Protein AF-A0A930ZIX1-F1 (afdb_monomer_lite)

Radius of gyration: 12.63 Å; chains: 1; bounding box: 37×33×21 Å

Structure (mmCIF, N/CA/C/O backbone):
data_AF-A0A930ZIX1-F1
#
_entry.id   AF-A0A930ZIX1-F1
#
loop_
_atom_site.group_PDB
_atom_site.id
_atom_site.type_symbol
_atom_site.label_atom_id
_atom_site.label_alt_id
_atom_site.label_comp_id
_atom_site.label_asym_id
_atom_site.label_entity_id
_atom_site.label_seq_id
_atom_site.pdbx_PDB_ins_code
_atom_site.Cartn_x
_atom_site.Cartn_y
_atom_site.Cartn_z
_atom_site.occupancy
_atom_site.B_iso_or_equiv
_atom_site.auth_seq_id
_atom_site.auth_comp_id
_atom_site.auth_asym_id
_atom_site.auth_atom_id
_atom_site.pdbx_PDB_model_num
ATOM 1 N N . MET A 1 1 ? -27.455 6.442 4.211 1.00 41.91 1 MET A N 1
ATOM 2 C CA . MET A 1 1 ? -26.611 7.348 3.407 1.00 41.91 1 MET A CA 1
ATOM 3 C C . MET A 1 1 ? -25.193 7.099 3.852 1.00 41.91 1 MET A C 1
ATOM 5 O O . MET A 1 1 ? -24.797 7.598 4.901 1.00 41.91 1 MET A O 1
ATOM 9 N N . ASP A 1 2 ? -24.498 6.239 3.121 1.00 51.56 2 ASP A N 1
ATOM 10 C CA . ASP A 1 2 ? -23.121 5.874 3.416 1.00 51.56 2 ASP A CA 1
ATOM 11 C C . ASP A 1 2 ? -22.249 7.104 3.205 1.00 51.56 2 ASP A C 1
ATOM 13 O O . ASP A 1 2 ? -22.151 7.646 2.103 1.00 51.56 2 ASP A O 1
ATOM 17 N N . LYS A 1 3 ? -21.693 7.622 4.303 1.00 47.53 3 LYS A N 1
ATOM 18 C CA . LYS A 1 3 ? -20.639 8.627 4.201 1.00 47.53 3 LYS A CA 1
ATOM 19 C C . LYS A 1 3 ? -19.485 7.980 3.432 1.00 47.53 3 LYS A C 1
ATOM 21 O O . LYS A 1 3 ? -19.174 6.827 3.735 1.00 47.53 3 LYS A O 1
ATOM 26 N N . PRO A 1 4 ? -18.850 8.691 2.486 1.00 57.72 4 PRO A N 1
ATOM 27 C CA . PRO A 1 4 ? -17.700 8.152 1.779 1.00 57.72 4 PRO A CA 1
ATOM 28 C C . PRO A 1 4 ? -16.672 7.664 2.802 1.00 57.72 4 PRO A C 1
ATOM 30 O O . PRO A 1 4 ? -16.398 8.372 3.779 1.00 57.72 4 PRO A O 1
ATOM 33 N N . LEU A 1 5 ? -16.155 6.447 2.611 1.00 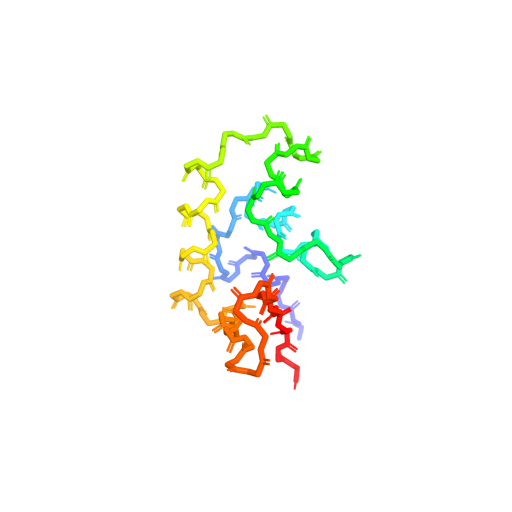54.09 5 LEU A N 1
ATOM 34 C CA . LEU A 1 5 ? -15.215 5.791 3.531 1.00 54.09 5 LEU A CA 1
ATOM 35 C C . LEU A 1 5 ? -14.019 6.714 3.854 1.00 54.09 5 LEU A C 1
ATOM 37 O O . LEU A 1 5 ? -13.520 6.734 4.980 1.00 54.09 5 LEU A O 1
ATOM 41 N N . GLU A 1 6 ? -13.651 7.563 2.885 1.00 50.00 6 GLU A N 1
ATOM 42 C CA . GLU A 1 6 ? -12.620 8.602 2.980 1.00 50.00 6 GLU A CA 1
ATOM 43 C C . GLU A 1 6 ? -12.839 9.566 4.161 1.00 50.00 6 GLU A C 1
ATOM 45 O O . GLU A 1 6 ? -11.890 9.953 4.842 1.00 50.00 6 GLU A O 1
ATOM 50 N N . GLY A 1 7 ? -14.093 9.924 4.462 1.00 52.62 7 GLY A N 1
ATOM 51 C CA . GLY A 1 7 ? -14.438 10.852 5.543 1.00 52.62 7 GLY A CA 1
ATOM 52 C C . GLY A 1 7 ? -14.449 10.226 6.940 1.00 52.62 7 GLY A C 1
ATOM 53 O O . GLY A 1 7 ? -14.410 10.953 7.934 1.00 52.62 7 GLY A O 1
ATOM 54 N N . VAL A 1 8 ? -14.511 8.894 7.033 1.00 57.22 8 VAL A N 1
ATOM 55 C CA . VAL A 1 8 ? -14.517 8.156 8.308 1.00 57.22 8 VAL A CA 1
ATOM 56 C C . VAL A 1 8 ? -13.103 7.727 8.693 1.00 57.22 8 VAL A C 1
ATOM 58 O O . VAL A 1 8 ? -12.742 7.811 9.865 1.00 57.22 8 VAL A O 1
ATOM 61 N N . LEU A 1 9 ? -12.292 7.333 7.709 1.00 67.25 9 LEU A N 1
ATOM 62 C CA . LEU A 1 9 ? -10.937 6.822 7.928 1.00 67.25 9 LEU A CA 1
ATOM 63 C C . LEU A 1 9 ? -9.859 7.918 7.950 1.00 67.25 9 LEU A C 1
ATOM 65 O O . LEU A 1 9 ? -8.741 7.643 8.367 1.00 67.25 9 LEU A O 1
ATOM 69 N N . LYS A 1 10 ? -10.192 9.159 7.548 1.00 79.50 10 LYS A N 1
ATOM 70 C CA . LYS A 1 10 ? -9.255 10.300 7.450 1.00 79.50 10 LYS A CA 1
ATOM 71 C C . LYS A 1 10 ? -7.970 9.956 6.683 1.00 79.50 10 LYS A C 1
ATOM 73 O O . LYS A 1 10 ? -6.897 10.429 7.050 1.00 79.50 10 LYS A O 1
ATOM 78 N N . LEU A 1 11 ? -8.096 9.138 5.641 1.00 84.75 11 LEU A N 1
ATOM 79 C CA . LEU A 1 11 ? -6.959 8.754 4.818 1.00 84.75 11 LEU A CA 1
ATOM 80 C C . LEU A 1 11 ? -6.521 9.920 3.938 1.00 84.75 11 LEU A C 1
ATOM 82 O O . LEU A 1 11 ? -7.358 10.657 3.404 1.00 84.75 11 LEU A O 1
ATOM 86 N N . ASP A 1 12 ? -5.215 10.068 3.766 1.00 88.94 12 ASP A N 1
ATOM 87 C CA . ASP A 1 12 ? -4.660 10.992 2.794 1.00 88.94 12 ASP A CA 1
ATOM 88 C C . ASP A 1 12 ? -4.737 10.430 1.361 1.00 88.94 12 ASP A C 1
ATOM 90 O O . ASP A 1 12 ? -5.083 9.272 1.107 1.00 88.94 12 ASP A O 1
ATOM 94 N N . PHE A 1 13 ? -4.435 11.282 0.381 1.00 88.69 13 PHE A N 1
ATOM 95 C CA . PHE A 1 13 ? -4.492 10.897 -1.028 1.00 88.69 13 PHE A CA 1
ATOM 96 C C . PHE A 1 13 ? -3.531 9.747 -1.377 1.00 88.69 13 PHE A C 1
ATOM 98 O O . PHE A 1 13 ? -3.853 8.901 -2.212 1.00 88.69 13 PHE A O 1
ATOM 105 N N . THR A 1 14 ? -2.361 9.696 -0.745 1.00 90.19 14 THR A N 1
ATOM 106 C CA . THR A 1 14 ? -1.348 8.661 -0.985 1.00 90.19 14 THR A CA 1
ATOM 107 C C . THR A 1 14 ? -1.814 7.318 -0.433 1.00 90.19 14 THR A C 1
ATOM 109 O O . THR A 1 14 ? -1.658 6.290 -1.090 1.00 90.19 14 THR A O 1
ATOM 112 N N . GLU A 1 15 ? -2.431 7.312 0.742 1.00 91.38 15 GLU A N 1
ATOM 113 C CA . GLU A 1 15 ? -3.007 6.127 1.377 1.00 91.38 15 GLU A CA 1
ATOM 114 C C . GLU A 1 15 ? -4.167 5.563 0.548 1.00 91.38 15 GLU A C 1
ATOM 116 O O . GLU A 1 15 ? -4.191 4.367 0.248 1.00 91.38 15 GLU A O 1
ATOM 121 N N . LEU A 1 16 ? -5.072 6.428 0.078 1.00 91.06 16 LEU A N 1
ATOM 122 C CA . LEU A 1 16 ? -6.168 6.043 -0.820 1.00 91.06 16 LEU A CA 1
ATOM 123 C C . LEU A 1 16 ? -5.651 5.472 -2.143 1.00 91.06 16 LEU A C 1
ATOM 125 O O . LEU A 1 16 ? -6.141 4.448 -2.623 1.00 91.06 16 LEU A O 1
ATOM 129 N N . MET A 1 17 ? -4.630 6.101 -2.726 1.00 92.50 17 MET A N 1
ATOM 130 C CA . MET A 1 17 ? -4.007 5.579 -3.937 1.00 92.50 17 MET A CA 1
ATOM 131 C C . MET A 1 17 ? -3.308 4.244 -3.692 1.00 92.50 17 MET A C 1
ATOM 133 O O . MET A 1 17 ? -3.380 3.371 -4.551 1.00 92.50 17 MET A O 1
ATOM 137 N N . THR A 1 18 ? -2.689 4.052 -2.527 1.00 91.12 18 THR A N 1
ATOM 138 C CA . THR A 1 18 ? -2.079 2.769 -2.152 1.00 91.12 18 THR A CA 1
ATOM 139 C C . THR A 1 18 ? -3.135 1.667 -2.095 1.00 91.12 18 THR A C 1
ATOM 141 O O . THR A 1 18 ? -2.936 0.613 -2.692 1.00 91.12 18 THR A O 1
ATOM 144 N N . LEU A 1 19 ? -4.284 1.920 -1.458 1.00 90.00 19 LEU A N 1
ATOM 145 C CA . LEU A 1 19 ? -5.406 0.973 -1.418 1.00 90.00 19 LEU A CA 1
ATOM 146 C C . LEU A 1 19 ? -5.899 0.607 -2.818 1.00 90.00 19 LEU A C 1
ATOM 148 O O . LEU A 1 19 ? -6.030 -0.574 -3.130 1.00 90.00 19 LEU A O 1
ATOM 152 N N . ARG A 1 20 ? -6.102 1.606 -3.682 1.00 90.38 20 ARG A N 1
ATOM 153 C CA . ARG A 1 20 ? -6.510 1.375 -5.072 1.00 90.38 20 ARG A CA 1
ATOM 154 C C . ARG A 1 20 ? -5.505 0.507 -5.829 1.00 90.38 20 ARG A C 1
ATOM 156 O O . ARG A 1 20 ? -5.906 -0.376 -6.570 1.00 90.38 20 ARG A O 1
ATOM 163 N N . ARG A 1 21 ? -4.203 0.730 -5.643 1.00 89.69 21 ARG A N 1
ATOM 164 C CA . ARG A 1 21 ? -3.171 -0.077 -6.309 1.00 89.69 21 ARG A CA 1
ATOM 165 C C . ARG A 1 21 ? -3.134 -1.514 -5.807 1.00 89.69 21 ARG A C 1
ATOM 167 O O . ARG A 1 21 ? -2.888 -2.416 -6.600 1.00 89.69 21 ARG A O 1
ATOM 174 N N . ILE A 1 22 ? -3.395 -1.729 -4.520 1.00 88.06 22 ILE A N 1
ATOM 175 C CA . ILE A 1 22 ? -3.542 -3.080 -3.967 1.00 88.06 22 ILE A CA 1
ATOM 176 C C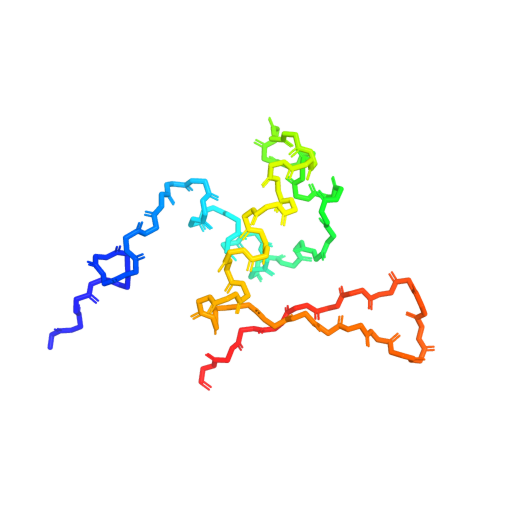 . ILE A 1 22 ? -4.746 -3.784 -4.595 1.00 88.06 22 ILE A C 1
ATOM 178 O O . ILE A 1 22 ? -4.626 -4.952 -4.961 1.00 88.06 22 ILE A O 1
ATOM 182 N N . ASP A 1 23 ? -5.864 -3.073 -4.757 1.00 87.25 23 ASP A N 1
ATOM 183 C CA . ASP A 1 23 ? -7.067 -3.575 -5.434 1.00 87.25 23 ASP A CA 1
ATOM 184 C C . ASP A 1 23 ? -6.804 -3.894 -6.920 1.00 87.25 23 ASP A C 1
ATOM 186 O O . ASP A 1 23 ? -7.206 -4.945 -7.414 1.00 87.25 23 ASP A O 1
ATOM 190 N N . ASP A 1 24 ? -6.010 -3.059 -7.601 1.00 87.44 24 ASP A N 1
ATOM 191 C CA . ASP A 1 24 ? -5.544 -3.279 -8.980 1.00 87.44 24 ASP A CA 1
ATOM 192 C C . ASP A 1 24 ? -4.506 -4.430 -9.103 1.00 87.44 24 ASP A C 1
ATOM 194 O O . ASP A 1 24 ? -4.136 -4.811 -10.218 1.00 87.44 24 ASP A O 1
ATOM 198 N N . GLY A 1 25 ? -4.038 -5.009 -7.986 1.00 82.38 25 GLY A N 1
ATOM 199 C CA . GLY A 1 25 ? -3.171 -6.197 -7.954 1.00 82.38 25 GLY A CA 1
ATOM 200 C C . GLY A 1 25 ? -1.692 -5.955 -7.617 1.00 82.38 25 GLY A C 1
ATOM 201 O O . GLY A 1 25 ? -0.887 -6.885 -7.711 1.00 82.38 25 GLY A O 1
ATOM 202 N N . ALA A 1 26 ? -1.301 -4.743 -7.216 1.00 82.94 26 ALA A N 1
ATOM 203 C CA . ALA A 1 26 ? 0.054 -4.472 -6.733 1.00 82.94 26 ALA A CA 1
ATOM 204 C C . ALA A 1 26 ? 0.204 -4.939 -5.277 1.00 82.94 26 ALA A C 1
ATOM 206 O O . ALA A 1 26 ? -0.425 -4.402 -4.363 1.00 82.94 26 ALA A O 1
ATOM 207 N N . HIS A 1 27 ? 1.052 -5.939 -5.033 1.00 77.75 27 HIS A N 1
ATOM 208 C CA . HIS A 1 27 ? 1.120 -6.588 -3.716 1.00 77.75 27 HIS A CA 1
ATOM 209 C C . HIS A 1 27 ? 2.470 -6.446 -3.009 1.00 77.75 27 HIS A C 1
ATOM 211 O O . HIS A 1 27 ? 2.567 -6.764 -1.820 1.00 77.75 27 HIS A O 1
ATOM 217 N N . SER A 1 28 ? 3.501 -5.931 -3.686 1.00 81.56 28 SER A N 1
ATOM 218 C CA . SER A 1 28 ? 4.804 -5.684 -3.063 1.00 81.56 28 SER A CA 1
ATOM 219 C C . SER A 1 28 ? 5.083 -4.190 -2.816 1.00 81.56 28 SER A C 1
ATOM 221 O O . SER A 1 28 ? 4.740 -3.339 -3.642 1.00 81.56 28 SER A O 1
ATOM 223 N N . PRO A 1 29 ? 5.789 -3.837 -1.721 1.00 85.19 29 PRO A N 1
ATOM 224 C CA . PRO A 1 29 ? 6.227 -2.459 -1.478 1.00 85.19 29 PRO A CA 1
ATOM 225 C C . PRO A 1 29 ? 7.090 -1.883 -2.610 1.00 85.19 29 PRO A C 1
ATOM 227 O O . PRO A 1 29 ? 7.065 -0.681 -2.863 1.00 85.19 29 PRO A O 1
ATOM 230 N N . THR A 1 30 ? 7.862 -2.728 -3.300 1.00 86.31 30 THR A N 1
ATOM 231 C CA . THR A 1 30 ? 8.735 -2.311 -4.406 1.00 86.31 30 THR A CA 1
ATOM 232 C C . THR A 1 30 ? 7.947 -1.942 -5.663 1.00 86.31 30 THR A C 1
ATOM 234 O O . THR A 1 30 ? 8.293 -0.955 -6.313 1.00 86.31 30 THR A O 1
ATOM 237 N N . GLU A 1 31 ? 6.894 -2.691 -6.001 1.00 88.31 31 GLU A N 1
ATOM 238 C CA . GLU A 1 31 ? 5.984 -2.353 -7.108 1.00 88.31 31 GLU A CA 1
ATOM 239 C C . GLU A 1 31 ? 5.257 -1.041 -6.823 1.00 88.31 31 GLU A C 1
ATOM 241 O O . GLU A 1 31 ? 5.360 -0.100 -7.608 1.00 88.31 31 GLU A O 1
ATOM 246 N N . LEU A 1 32 ? 4.633 -0.935 -5.647 1.00 90.12 32 LEU A N 1
ATOM 247 C CA . LEU A 1 32 ? 3.925 0.269 -5.209 1.00 90.12 32 LEU A CA 1
ATOM 248 C C . LEU A 1 32 ? 4.840 1.501 -5.204 1.00 90.12 32 LEU A 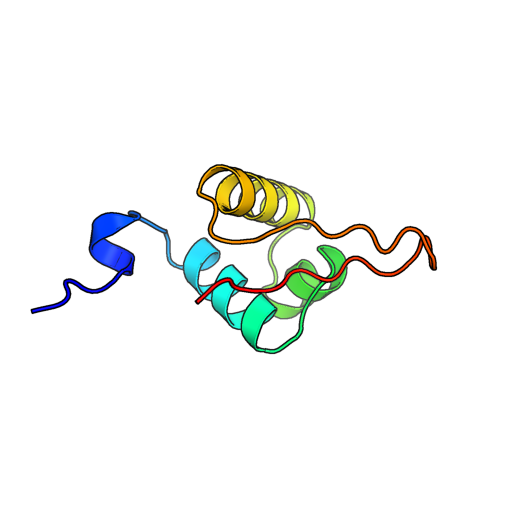C 1
ATOM 250 O O . LEU A 1 32 ? 4.466 2.558 -5.706 1.00 90.12 32 LEU A O 1
ATOM 254 N N . SER A 1 33 ? 6.073 1.359 -4.712 1.00 92.75 33 SER A N 1
ATOM 255 C CA . SER A 1 33 ? 7.068 2.436 -4.720 1.00 92.75 33 SER 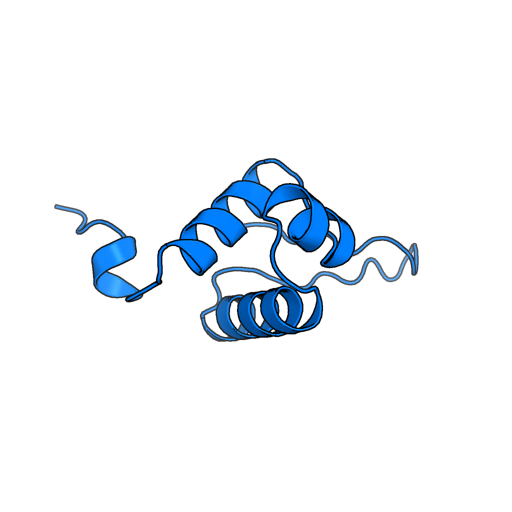A CA 1
ATOM 256 C C . SER A 1 33 ? 7.377 2.938 -6.133 1.00 92.75 33 SER A C 1
ATOM 258 O O . SER A 1 33 ? 7.441 4.148 -6.356 1.00 92.75 33 SER A O 1
ATOM 260 N N . ARG A 1 34 ? 7.531 2.025 -7.102 1.00 92.81 34 ARG A N 1
ATOM 261 C CA . ARG A 1 34 ? 7.787 2.379 -8.507 1.00 92.81 34 ARG A CA 1
ATOM 262 C C . ARG A 1 34 ? 6.578 3.027 -9.167 1.00 92.81 34 ARG A C 1
ATOM 264 O O . ARG A 1 34 ? 6.738 4.050 -9.827 1.00 92.81 34 ARG A O 1
ATOM 271 N N . GLU A 1 35 ? 5.394 2.450 -8.997 1.00 92.19 35 GLU A N 1
ATOM 272 C CA . GLU A 1 35 ? 4.170 2.935 -9.643 1.00 92.19 35 GLU A CA 1
ATOM 273 C C . GLU A 1 35 ? 3.715 4.288 -9.106 1.00 92.19 35 GLU A C 1
ATOM 275 O O . GLU A 1 35 ? 3.236 5.131 -9.864 1.00 92.19 35 GLU A O 1
ATOM 280 N N . MET A 1 36 ? 3.874 4.502 -7.802 1.00 93.12 36 MET A N 1
ATOM 281 C CA . MET A 1 36 ? 3.444 5.729 -7.137 1.00 93.12 36 MET A CA 1
ATOM 282 C C . MET A 1 36 ? 4.545 6.791 -7.089 1.00 93.12 36 MET A C 1
ATOM 284 O O . MET A 1 36 ? 4.273 7.916 -6.684 1.00 93.12 36 MET A O 1
ATOM 288 N N . GLN A 1 37 ? 5.778 6.450 -7.489 1.00 94.56 37 GLN A N 1
ATOM 289 C CA . GLN A 1 37 ? 6.968 7.301 -7.341 1.00 94.56 37 GLN A CA 1
ATOM 290 C C . GLN A 1 37 ? 7.193 7.769 -5.890 1.00 94.56 37 GLN A C 1
ATOM 292 O O . GLN A 1 37 ? 7.684 8.867 -5.634 1.00 94.56 37 GLN A O 1
ATOM 297 N N . VAL A 1 38 ? 6.847 6.912 -4.928 1.00 93.50 38 VAL A N 1
ATOM 298 C CA . VAL A 1 38 ? 6.987 7.154 -3.486 1.00 93.50 38 VAL A CA 1
ATOM 299 C C . VAL A 1 38 ? 8.111 6.267 -2.947 1.00 93.50 38 VAL A C 1
ATOM 301 O O . VAL A 1 38 ? 8.207 5.108 -3.353 1.00 93.50 38 VAL A O 1
ATOM 304 N N . PRO A 1 39 ? 8.971 6.737 -2.025 1.00 92.38 39 PRO A N 1
ATOM 305 C CA . PRO A 1 39 ? 10.028 5.904 -1.458 1.00 92.38 39 PRO A CA 1
ATOM 306 C C . PRO A 1 39 ? 9.487 4.636 -0.786 1.00 92.38 39 PRO A C 1
ATOM 308 O O . PRO A 1 39 ? 8.520 4.686 -0.027 1.00 92.38 39 PRO A O 1
ATOM 311 N N . ALA A 1 40 ? 10.159 3.502 -0.999 1.00 87.56 40 ALA A N 1
ATOM 312 C CA . ALA A 1 40 ? 9.775 2.227 -0.392 1.00 87.56 40 ALA A CA 1
ATOM 313 C C . ALA A 1 40 ? 9.602 2.280 1.145 1.00 87.56 40 ALA A C 1
ATOM 315 O O . ALA A 1 40 ? 8.646 1.682 1.627 1.00 87.56 40 ALA A O 1
ATOM 316 N N . PRO A 1 41 ? 10.421 3.017 1.932 1.00 89.81 41 PRO A N 1
ATOM 317 C CA . PRO A 1 41 ? 10.174 3.175 3.369 1.00 89.81 41 PRO A CA 1
ATOM 318 C C . PRO A 1 41 ? 8.830 3.840 3.690 1.00 89.81 41 PRO A C 1
ATOM 320 O O . PRO A 1 41 ? 8.149 3.427 4.625 1.00 89.81 41 PRO A O 1
ATOM 323 N N . THR A 1 42 ? 8.428 4.836 2.897 1.00 91.69 42 THR A N 1
ATOM 324 C CA . THR A 1 42 ? 7.134 5.514 3.036 1.00 91.69 42 THR A CA 1
ATOM 325 C C . THR A 1 42 ? 5.990 4.572 2.679 1.00 91.69 42 THR A C 1
ATOM 327 O O . THR A 1 42 ? 5.032 4.477 3.437 1.00 91.69 42 THR A O 1
ATOM 330 N N . ILE A 1 43 ? 6.115 3.808 1.589 1.00 92.38 43 ILE A N 1
ATOM 331 C CA . ILE A 1 43 ? 5.131 2.776 1.227 1.00 92.38 43 ILE A CA 1
ATOM 332 C C . ILE A 1 43 ? 5.003 1.725 2.331 1.00 92.38 43 ILE A C 1
ATOM 334 O O . ILE A 1 43 ? 3.891 1.373 2.707 1.00 92.38 43 ILE A O 1
ATOM 338 N N . SER A 1 44 ? 6.113 1.244 2.892 1.00 90.06 44 SER A N 1
ATOM 339 C CA . SER A 1 44 ? 6.083 0.286 4.001 1.00 90.06 44 SER A CA 1
ATOM 340 C C . SER A 1 44 ? 5.377 0.852 5.232 1.00 90.06 44 SER A C 1
ATOM 342 O O . SER A 1 44 ? 4.596 0.142 5.860 1.00 90.06 44 SER A O 1
ATOM 344 N N . TRP A 1 45 ? 5.611 2.127 5.562 1.00 92.06 45 TRP A N 1
ATOM 345 C CA . TRP A 1 45 ? 4.897 2.799 6.648 1.00 92.06 45 TRP A CA 1
ATOM 346 C C . TRP A 1 45 ? 3.389 2.879 6.370 1.00 92.06 45 TRP A C 1
ATOM 348 O O . TRP A 1 45 ? 2.607 2.446 7.212 1.00 92.06 45 TRP A O 1
ATOM 358 N N . ILE A 1 46 ? 2.985 3.316 5.170 1.00 91.50 46 ILE A N 1
ATOM 359 C CA . ILE A 1 46 ? 1.572 3.372 4.750 1.00 91.50 46 ILE A CA 1
ATOM 360 C C . ILE A 1 46 ? 0.931 1.982 4.822 1.00 91.50 46 ILE A C 1
ATOM 362 O O . ILE A 1 46 ? -0.156 1.821 5.363 1.00 91.50 46 ILE A O 1
ATOM 366 N N . LEU A 1 47 ? 1.602 0.949 4.315 1.00 89.31 47 LEU A N 1
ATOM 367 C CA . LEU A 1 47 ? 1.086 -0.419 4.337 1.00 89.31 47 LEU A CA 1
ATOM 368 C C . LEU A 1 47 ? 0.890 -0.950 5.756 1.00 89.31 47 LEU A C 1
ATOM 370 O O . LEU A 1 47 ? -0.051 -1.708 5.973 1.00 89.31 47 LEU A O 1
ATOM 374 N N . ASN A 1 48 ? 1.770 -0.596 6.693 1.00 89.31 48 ASN A N 1
ATOM 375 C CA . ASN A 1 48 ? 1.615 -0.965 8.098 1.00 89.31 48 ASN A CA 1
ATOM 376 C C . ASN A 1 48 ? 0.447 -0.211 8.733 1.00 89.31 48 ASN A C 1
ATOM 378 O O . ASN A 1 48 ? -0.394 -0.832 9.372 1.00 89.31 48 ASN A O 1
ATOM 382 N N . TRP A 1 49 ? 0.346 1.092 8.481 1.00 88.69 49 TRP A N 1
ATOM 383 C CA . TRP A 1 49 ? -0.773 1.910 8.940 1.00 88.69 49 TRP A CA 1
ATOM 384 C C . TRP A 1 49 ? -2.126 1.379 8.438 1.00 88.69 49 TRP A C 1
ATOM 386 O O . TRP A 1 49 ? -3.060 1.193 9.214 1.00 88.69 49 TRP A O 1
ATOM 396 N N . LEU A 1 50 ? -2.224 1.020 7.158 1.00 87.56 50 LEU A N 1
ATOM 397 C CA . LEU A 1 50 ? -3.437 0.436 6.581 1.00 87.56 50 LEU A CA 1
ATOM 398 C C . LEU A 1 50 ? -3.768 -0.958 7.153 1.00 87.56 50 LEU A C 1
ATOM 400 O O . LEU A 1 50 ? -4.942 -1.323 7.223 1.00 87.56 50 LEU A O 1
ATOM 404 N N . VAL A 1 51 ? -2.759 -1.729 7.578 1.00 88.06 51 VAL A N 1
ATOM 405 C CA . VAL A 1 51 ? -2.958 -2.993 8.313 1.00 88.06 51 VAL A CA 1
ATOM 406 C C . VAL A 1 51 ? -3.493 -2.725 9.719 1.00 88.06 51 VAL A C 1
ATOM 408 O O . VAL A 1 51 ? -4.427 -3.398 10.146 1.00 88.06 51 VAL A O 1
ATOM 411 N N . GLU A 1 52 ? -2.950 -1.734 10.427 1.00 87.00 52 GLU A N 1
ATOM 412 C CA . GLU A 1 52 ? -3.421 -1.333 11.762 1.00 87.00 52 GLU A CA 1
ATOM 413 C C . GLU A 1 52 ? -4.873 -0.840 11.737 1.00 87.00 52 GLU A C 1
ATOM 415 O O . GLU A 1 52 ? -5.640 -1.119 12.659 1.00 87.00 52 GLU A O 1
ATOM 420 N N . LEU A 1 53 ? -5.277 -0.176 10.652 1.00 85.31 53 LEU A N 1
ATOM 421 C CA . LEU A 1 53 ? -6.664 0.218 10.405 1.00 85.31 53 LEU A CA 1
ATOM 422 C C . LEU A 1 53 ? -7.581 -0.951 10.001 1.00 85.31 53 LEU A C 1
ATOM 424 O O . LEU A 1 53 ? -8.787 -0.751 9.860 1.00 85.31 53 LEU A O 1
ATOM 428 N N . GLY A 1 54 ? -7.039 -2.154 9.791 1.00 84.06 54 GLY A N 1
ATOM 429 C CA . GLY A 1 54 ? -7.798 -3.325 9.347 1.00 84.06 54 GLY A CA 1
ATOM 430 C C . GLY A 1 54 ? -8.281 -3.241 7.896 1.00 84.06 54 GLY A C 1
ATOM 431 O O . GLY A 1 54 ? -9.179 -3.981 7.507 1.00 84.06 54 GLY A O 1
ATOM 432 N N . LEU A 1 55 ? -7.708 -2.341 7.091 1.00 83.88 55 LEU A N 1
ATOM 433 C CA . LEU A 1 55 ? -8.102 -2.129 5.692 1.00 83.88 55 LEU A CA 1
ATOM 434 C C . LEU A 1 55 ? -7.382 -3.074 4.735 1.00 83.88 55 LEU A C 1
ATOM 436 O O . LEU A 1 55 ? -7.826 -3.293 3.610 1.00 83.88 55 LEU A O 1
ATOM 440 N N . VAL A 1 56 ? -6.241 -3.604 5.167 1.00 83.56 56 VAL A N 1
ATOM 441 C CA . VAL A 1 56 ? -5.388 -4.451 4.348 1.00 83.56 56 VAL A CA 1
ATOM 442 C C . VAL A 1 56 ? -4.811 -5.561 5.221 1.00 83.56 56 VAL A C 1
ATOM 444 O O . VAL A 1 56 ? -4.162 -5.287 6.223 1.00 83.56 56 VAL A O 1
ATOM 447 N N . GLU A 1 57 ? -4.962 -6.821 4.825 1.00 78.81 57 GLU A N 1
ATOM 448 C CA . GLU A 1 57 ? -4.337 -7.939 5.539 1.00 78.81 57 GLU A CA 1
ATOM 449 C C . GLU A 1 57 ? -2.976 -8.292 4.953 1.00 78.81 57 GLU A C 1
ATOM 451 O O . GLU A 1 57 ? -2.826 -8.434 3.744 1.00 78.81 57 GLU A O 1
ATOM 456 N N . HIS A 1 58 ? -1.970 -8.486 5.800 1.00 71.19 58 HIS A N 1
ATOM 457 C CA . HIS A 1 58 ? -0.675 -9.005 5.374 1.00 71.19 58 HIS A CA 1
ATOM 458 C C . HIS A 1 58 ? -0.721 -10.538 5.324 1.00 71.19 58 HIS A C 1
ATOM 460 O O . HIS A 1 58 ? -0.427 -11.180 6.329 1.00 71.19 58 HIS A O 1
ATOM 466 N N . SER A 1 59 ? -1.075 -11.146 4.181 1.00 59.94 59 SER A N 1
ATOM 467 C CA . SER A 1 59 ? -0.836 -12.588 4.025 1.00 59.94 59 SER A CA 1
ATOM 468 C C . SER A 1 59 ? 0.603 -12.807 3.575 1.00 59.94 59 SER A C 1
ATOM 470 O O . SER A 1 59 ? 1.040 -12.294 2.543 1.00 59.94 59 SER A O 1
ATOM 472 N N . VAL A 1 60 ? 1.352 -13.541 4.390 1.00 48.66 60 VAL A N 1
ATOM 473 C CA . VAL A 1 60 ? 2.604 -14.171 3.981 1.00 48.66 60 VAL A CA 1
ATOM 474 C C . VAL A 1 60 ? 2.199 -15.550 3.488 1.00 48.66 60 VAL A C 1
ATOM 476 O O . VAL A 1 60 ? 1.735 -16.366 4.287 1.00 48.66 60 VAL A O 1
ATOM 479 N N . ASP A 1 61 ? 2.302 -15.812 2.187 1.00 40.44 61 ASP A N 1
ATOM 480 C CA . ASP A 1 61 ? 2.053 -17.151 1.661 1.00 40.44 61 ASP A CA 1
ATOM 481 C C . ASP A 1 61 ? 3.150 -18.090 2.194 1.00 40.44 61 ASP A C 1
ATOM 483 O O . ASP A 1 61 ? 4.276 -18.134 1.702 1.00 40.44 61 ASP A O 1
ATOM 487 N N . SER A 1 62 ? 2.848 -18.811 3.275 1.00 39.62 62 SER A N 1
ATOM 488 C CA . SER A 1 62 ? 3.801 -19.717 3.935 1.00 39.62 62 SER A CA 1
ATOM 489 C C . SER A 1 62 ? 4.170 -20.942 3.083 1.00 39.62 62 SER A C 1
ATOM 491 O O . SER A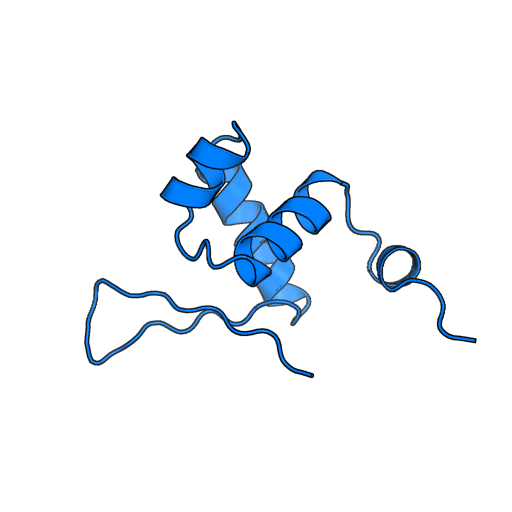 1 62 ? 5.151 -21.620 3.385 1.00 39.62 62 SER A O 1
ATOM 493 N N . SER A 1 63 ? 3.447 -21.189 1.985 1.00 40.19 63 SER A N 1
ATOM 494 C CA . SER A 1 63 ? 3.785 -22.191 0.963 1.00 40.19 63 SER A CA 1
ATOM 495 C C . SER A 1 63 ? 4.802 -21.684 -0.064 1.00 40.19 63 SER A C 1
ATOM 497 O O . SER A 1 63 ? 5.351 -22.481 -0.827 1.00 40.19 63 SER A O 1
ATOM 499 N N . ASN A 1 64 ? 5.055 -20.372 -0.112 1.00 41.12 64 ASN A N 1
ATOM 500 C CA . ASN A 1 64 ? 5.940 -19.747 -1.083 1.00 41.12 64 ASN A CA 1
ATOM 501 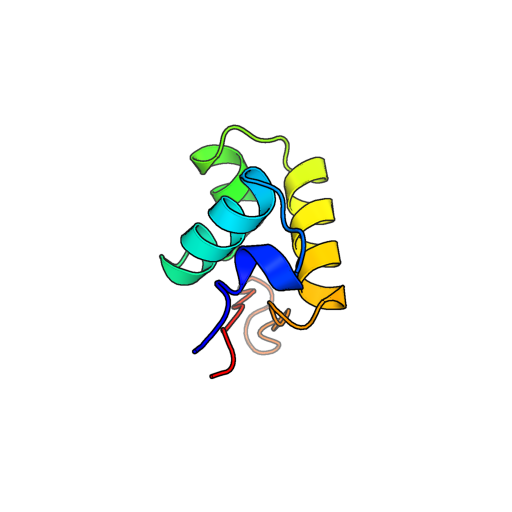C C . ASN A 1 64 ? 6.473 -18.419 -0.519 1.00 41.12 64 ASN A C 1
ATOM 503 O O . ASN A 1 64 ? 5.851 -17.373 -0.687 1.00 41.12 64 ASN A O 1
ATOM 507 N N . LEU A 1 65 ? 7.647 -18.453 0.127 1.00 44.16 65 LEU A N 1
ATOM 508 C CA . LEU A 1 65 ? 8.274 -17.325 0.850 1.00 44.16 65 LEU A CA 1
ATOM 509 C C . LEU A 1 65 ? 8.487 -16.025 0.028 1.00 44.16 65 LEU A C 1
ATOM 511 O O . LEU A 1 65 ? 9.033 -15.058 0.553 1.00 44.16 65 LEU A O 1
ATOM 515 N N . GLN A 1 66 ? 8.086 -15.980 -1.248 1.00 48.59 66 GLN A N 1
ATOM 516 C CA . GLN A 1 66 ? 8.153 -14.810 -2.130 1.00 48.59 66 GLN A CA 1
ATOM 517 C C . GLN A 1 66 ? 6.803 -14.154 -2.465 1.00 48.59 66 GLN A C 1
ATOM 519 O O . GLN A 1 66 ? 6.800 -13.132 -3.151 1.00 48.59 66 GLN A O 1
ATOM 524 N N . ARG A 1 67 ? 5.656 -14.683 -2.019 1.00 46.53 67 ARG A N 1
ATOM 525 C CA . ARG A 1 67 ? 4.350 -14.067 -2.306 1.00 46.53 67 ARG A CA 1
ATOM 526 C C . ARG A 1 67 ? 3.704 -13.524 -1.043 1.00 46.53 67 ARG A C 1
ATOM 528 O O . ARG A 1 67 ? 3.175 -14.262 -0.222 1.00 46.53 67 ARG A O 1
ATOM 535 N N . PHE A 1 68 ? 3.709 -12.202 -0.929 1.00 47.31 68 PHE A N 1
ATOM 536 C CA . PHE A 1 68 ? 2.761 -11.505 -0.078 1.00 47.31 68 PHE A CA 1
ATOM 537 C C . PHE A 1 68 ? 1.520 -11.236 -0.917 1.00 47.31 68 PHE A C 1
ATOM 539 O O . PHE A 1 68 ? 1.620 -10.604 -1.964 1.00 47.31 68 PHE A O 1
ATOM 546 N N . SER A 1 69 ? 0.367 -11.750 -0.501 1.00 54.47 69 SER A N 1
ATOM 547 C CA . SER A 1 69 ? -0.909 -11.386 -1.120 1.00 54.47 69 SER A CA 1
ATOM 548 C C . SER A 1 69 ? -1.741 -10.663 -0.074 1.00 54.47 69 SER A C 1
ATOM 550 O O . SER A 1 69 ? -1.871 -11.128 1.053 1.00 54.47 69 SER A O 1
ATOM 552 N N . LYS A 1 70 ? -2.237 -9.472 -0.381 1.00 46.50 70 LYS A N 1
ATOM 553 C CA . LYS A 1 70 ? -3.100 -8.733 0.538 1.00 46.50 70 LYS A CA 1
ATOM 554 C C . LYS A 1 70 ? -4.481 -8.660 -0.098 1.00 46.50 70 LYS A C 1
ATOM 556 O O . LYS A 1 70 ? -4.580 -8.309 -1.270 1.00 46.50 70 LYS A O 1
ATOM 561 N N . ARG A 1 71 ? -5.523 -9.066 0.632 1.00 61.97 71 ARG A N 1
ATOM 562 C CA . ARG A 1 71 ? -6.902 -9.162 0.126 1.00 61.97 71 ARG A CA 1
ATOM 563 C C . ARG A 1 71 ? -7.806 -8.231 0.931 1.00 61.97 71 ARG A C 1
ATOM 565 O O . ARG A 1 71 ? -7.627 -8.115 2.139 1.00 61.97 71 ARG A O 1
ATOM 572 N N . ILE A 1 72 ? -8.751 -7.578 0.259 1.00 59.31 72 ILE A N 1
ATOM 573 C CA . ILE A 1 72 ? -9.745 -6.699 0.888 1.00 59.31 72 ILE A CA 1
ATOM 574 C C . ILE A 1 72 ? -10.903 -7.565 1.403 1.00 59.31 72 ILE A C 1
ATOM 576 O O . ILE A 1 72 ? -11.401 -8.429 0.676 1.00 59.31 72 ILE A O 1
ATOM 580 N N . LEU A 1 73 ? -11.306 -7.361 2.661 1.00 61.09 73 LEU A N 1
ATOM 581 C CA . LEU A 1 73 ? -12.492 -7.986 3.249 1.00 61.09 73 LEU A CA 1
ATOM 582 C C . LEU A 1 73 ? -13.715 -7.102 2.984 1.00 61.09 73 LEU A C 1
ATOM 584 O O . LEU A 1 73 ? -13.759 -5.952 3.421 1.00 61.09 73 LEU A O 1
ATOM 588 N N . GLY A 1 74 ? -14.680 -7.663 2.257 1.00 55.25 74 GLY A N 1
ATOM 589 C CA . GLY A 1 74 ? -16.049 -7.165 2.124 1.00 55.25 74 GLY A CA 1
ATOM 590 C C . GLY A 1 74 ? -17.033 -8.095 2.814 1.00 55.25 74 GLY A C 1
ATOM 591 O O . GLY A 1 74 ? -16.675 -9.281 3.012 1.00 55.25 74 GLY A O 1
#

Secondary structure (DSSP, 8-state):
----HHHHHT--HHHHHHHHHHHTT--SHHHHHHHHT--HHHHHHHHHHHHHTTSS--EE-TTSTT-EE-----

pLDDT: mean 75.45, std 18.4, range [39.62, 94.56]

Foldseek 3Di:
DDDPPCVVLVDDPLLVVLLVVLVVPDFDLVSSCVVVVHDSVVSVVSQVVCVVVVQWDFDCPPVDNPDTRIDGDD

Sequence (74 aa):
MDKPLEGVLKLDFTELMTLRRIDDGAHSPTELSREMQVPAPTISWILNWLVELGLVEHSVDSSNLQRFSKRILG